Protein AF-A0A7C5CTI7-F1 (afdb_monomer_lite)

Structure (mmCIF, N/CA/C/O backbone):
data_AF-A0A7C5CTI7-F1
#
_entry.id   AF-A0A7C5CTI7-F1
#
loop_
_atom_site.group_PDB
_atom_site.id
_atom_site.type_symbol
_atom_site.label_atom_id
_atom_site.label_alt_id
_atom_site.labe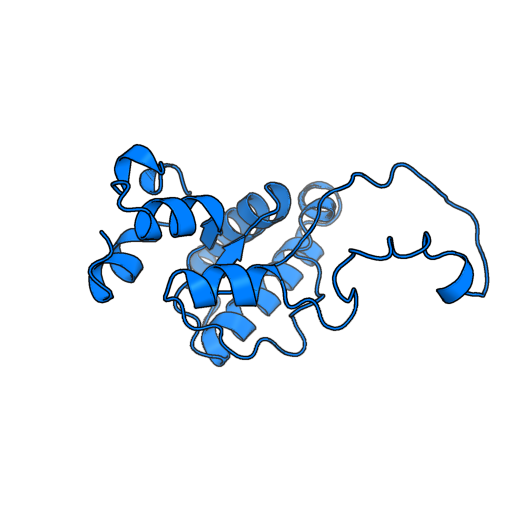l_comp_id
_atom_site.label_asym_id
_atom_site.label_entity_id
_atom_site.label_seq_id
_atom_site.pdbx_PDB_ins_code
_atom_site.Cartn_x
_atom_site.Cartn_y
_atom_site.Cartn_z
_atom_site.occupancy
_atom_site.B_iso_or_equiv
_atom_site.auth_seq_id
_atom_site.auth_comp_id
_atom_site.auth_asym_id
_atom_site.auth_atom_id
_atom_site.pdbx_PDB_model_num
ATOM 1 N N . LEU A 1 1 ? -9.067 -2.292 -2.408 1.00 30.72 1 LEU A N 1
ATOM 2 C CA . LEU A 1 1 ? -7.730 -2.728 -1.943 1.00 30.72 1 LEU A CA 1
ATOM 3 C C . LEU A 1 1 ? -7.012 -3.413 -3.094 1.00 30.72 1 LEU A C 1
ATOM 5 O O . LEU A 1 1 ? -7.626 -4.259 -3.719 1.00 30.72 1 LEU A O 1
ATOM 9 N N . TYR A 1 2 ? -5.773 -3.026 -3.410 1.00 32.91 2 TYR A N 1
ATOM 10 C CA . TYR A 1 2 ? -4.936 -3.770 -4.368 1.00 32.91 2 TYR A CA 1
ATOM 11 C C . TYR A 1 2 ? -4.106 -4.828 -3.648 1.00 32.91 2 TYR A C 1
ATOM 13 O O . TYR A 1 2 ? -3.939 -4.761 -2.439 1.00 32.91 2 TYR A O 1
ATOM 21 N N . THR A 1 3 ? -3.694 -5.855 -4.374 1.00 31.52 3 THR A N 1
ATOM 22 C CA . THR A 1 3 ? -3.502 -7.167 -3.811 1.00 31.52 3 THR A CA 1
ATOM 23 C C . THR A 1 3 ? -2.611 -7.991 -4.725 1.00 31.52 3 THR A C 1
ATOM 25 O O . THR A 1 3 ? -3.089 -8.509 -5.731 1.00 31.52 3 THR A O 1
ATOM 28 N N . ARG A 1 4 ? -1.323 -8.101 -4.408 1.00 44.59 4 ARG A N 1
ATOM 29 C CA . ARG A 1 4 ? -0.393 -8.935 -5.159 1.00 44.59 4 ARG A CA 1
ATOM 30 C C . ARG A 1 4 ? -0.037 -10.183 -4.325 1.00 44.59 4 ARG A C 1
ATOM 32 O O . ARG A 1 4 ? -0.006 -10.130 -3.107 1.00 44.59 4 ARG A O 1
ATOM 39 N N . PRO A 1 5 ? 0.190 -11.354 -4.926 1.00 37.00 5 PRO A N 1
ATOM 40 C CA . PRO A 1 5 ? 0.782 -12.487 -4.227 1.00 37.00 5 PRO A CA 1
ATOM 41 C C . PRO A 1 5 ? 2.216 -12.667 -4.725 1.00 37.00 5 PRO A C 1
ATOM 43 O O . PRO A 1 5 ? 2.432 -13.214 -5.800 1.00 37.00 5 PRO A O 1
ATOM 46 N N . HIS A 1 6 ? 3.232 -12.190 -4.005 1.00 44.25 6 HIS A N 1
ATOM 47 C CA . HIS A 1 6 ? 4.630 -12.541 -4.294 1.00 44.25 6 HIS A CA 1
ATOM 48 C C . HIS A 1 6 ? 5.276 -13.238 -3.099 1.00 44.25 6 HIS A C 1
ATOM 50 O O . HIS A 1 6 ? 6.001 -12.637 -2.309 1.00 44.25 6 HIS A O 1
ATOM 56 N N . PHE A 1 7 ? 5.063 -14.552 -3.019 1.00 30.44 7 PHE A N 1
ATOM 57 C CA . PHE A 1 7 ? 5.966 -15.453 -2.313 1.00 30.44 7 PHE A CA 1
ATOM 58 C C . PHE A 1 7 ? 6.793 -16.211 -3.359 1.00 30.44 7 PHE A C 1
ATOM 60 O O . PHE A 1 7 ? 6.256 -17.048 -4.072 1.00 30.44 7 PHE A O 1
ATOM 67 N N . TYR A 1 8 ? 8.065 -15.822 -3.501 1.00 32.47 8 TYR A N 1
ATOM 68 C CA . TYR A 1 8 ? 9.275 -16.648 -3.667 1.00 32.47 8 TYR A CA 1
ATOM 69 C C . TYR A 1 8 ? 10.369 -15.879 -4.422 1.00 32.47 8 TYR A C 1
ATOM 71 O O . TYR A 1 8 ? 10.211 -15.449 -5.565 1.00 32.47 8 TYR A O 1
ATOM 79 N N . ALA A 1 9 ? 11.515 -15.749 -3.753 1.00 26.81 9 ALA A N 1
ATOM 80 C CA . ALA A 1 9 ? 12.785 -15.390 -4.357 1.00 26.81 9 ALA A CA 1
ATOM 81 C C . ALA A 1 9 ? 13.110 -16.370 -5.502 1.00 26.81 9 ALA A C 1
ATOM 83 O O . ALA A 1 9 ? 13.260 -17.569 -5.277 1.00 26.81 9 ALA A O 1
ATOM 84 N N . ARG A 1 10 ? 13.208 -15.854 -6.733 1.00 35.06 10 ARG A N 1
ATOM 85 C CA . ARG A 1 10 ? 13.736 -16.560 -7.909 1.00 35.06 10 ARG A CA 1
ATOM 86 C C . ARG A 1 10 ? 15.218 -16.213 -8.052 1.00 35.06 10 ARG A C 1
ATOM 88 O O . ARG A 1 10 ? 15.568 -15.275 -8.760 1.00 35.06 10 ARG A O 1
ATOM 95 N N . THR A 1 11 ? 16.104 -16.914 -7.349 1.00 28.70 11 THR A N 1
ATOM 96 C CA . THR A 1 11 ? 17.541 -16.842 -7.651 1.00 28.70 11 THR A CA 1
ATOM 97 C C . THR A 1 11 ? 17.817 -17.612 -8.949 1.00 28.70 11 THR A C 1
ATOM 99 O O . THR A 1 11 ? 17.704 -18.831 -8.953 1.00 28.70 11 THR A O 1
ATOM 102 N N . TYR A 1 12 ? 18.182 -16.868 -10.002 1.00 27.92 12 TYR A N 1
ATOM 103 C CA . TYR A 1 12 ? 18.778 -17.261 -11.295 1.00 27.92 12 TYR A CA 1
ATOM 104 C C . TYR A 1 12 ? 17.999 -18.193 -12.249 1.00 27.92 12 TYR A C 1
ATOM 106 O O . TYR A 1 12 ? 17.795 -19.366 -11.972 1.00 27.92 12 TYR A O 1
ATOM 114 N N . SER A 1 13 ? 17.770 -17.718 -13.482 1.00 29.59 13 SER A N 1
ATOM 115 C CA . SER A 1 13 ? 18.481 -18.290 -14.639 1.00 29.59 13 SER A CA 1
ATOM 116 C C . SER A 1 13 ? 18.654 -17.228 -15.734 1.00 29.59 13 SER A C 1
ATOM 118 O O . SER A 1 13 ? 17.693 -16.664 -16.251 1.00 29.59 13 SER A O 1
ATOM 120 N N . HIS A 1 14 ? 19.912 -16.907 -16.039 1.00 33.88 14 HIS A N 1
ATOM 121 C CA . HIS A 1 14 ? 20.292 -16.367 -17.336 1.00 33.88 14 HIS A CA 1
ATOM 122 C C . HIS A 1 14 ? 20.389 -17.559 -18.287 1.00 33.88 14 HIS A C 1
ATOM 124 O O . HIS A 1 14 ? 21.436 -18.192 -18.384 1.00 33.88 14 HIS A O 1
ATOM 130 N N . SER A 1 15 ? 19.311 -17.879 -18.983 1.00 32.78 15 SER A N 1
ATOM 131 C CA . SER A 1 15 ? 19.394 -18.706 -20.183 1.00 32.78 15 SER A CA 1
ATOM 132 C C . SER A 1 15 ? 18.391 -18.171 -21.182 1.00 32.78 15 SER A C 1
ATOM 134 O O . SER A 1 15 ? 17.189 -18.203 -20.941 1.00 32.78 15 SER A O 1
ATOM 136 N N . GLY A 1 16 ? 18.912 -17.611 -22.275 1.00 47.06 16 GLY A N 1
ATOM 137 C CA . GLY A 1 16 ? 18.106 -17.219 -23.417 1.00 47.06 16 GLY A CA 1
ATOM 138 C C . GLY A 1 16 ? 17.376 -18.438 -23.968 1.00 47.06 16 GLY A C 1
ATOM 139 O O . GLY A 1 16 ? 18.000 -19.315 -24.559 1.00 47.06 16 GLY A O 1
ATOM 140 N N . GLY A 1 17 ? 16.066 -18.475 -23.759 1.00 37.84 17 GLY A N 1
ATOM 141 C CA . GLY A 1 17 ? 15.135 -19.407 -24.376 1.00 37.84 17 GLY A CA 1
ATOM 142 C C . GLY A 1 17 ? 14.043 -18.614 -25.089 1.00 37.84 17 GLY A C 1
ATOM 143 O O . GLY A 1 17 ? 13.563 -17.598 -24.592 1.00 37.84 17 GLY A O 1
ATOM 144 N N . GLN A 1 18 ? 13.717 -19.028 -26.313 1.00 47.94 18 GLN A N 1
ATOM 145 C CA . GLN A 1 18 ? 12.778 -18.353 -27.219 1.00 47.94 18 GLN A CA 1
ATOM 146 C C . GLN A 1 18 ? 11.307 -18.733 -26.953 1.00 47.94 18 GLN A C 1
ATOM 148 O O . GLN A 1 18 ? 10.448 -18.449 -27.783 1.00 47.94 18 GLN A O 1
ATOM 153 N N . ASP A 1 19 ? 11.008 -19.375 -25.818 1.00 48.03 19 ASP A N 1
ATOM 154 C CA . ASP A 1 19 ? 9.684 -19.920 -25.508 1.00 48.03 19 ASP A CA 1
ATOM 155 C C . ASP A 1 19 ? 9.297 -19.580 -24.057 1.00 48.03 19 ASP A C 1
ATOM 157 O O . ASP A 1 19 ? 9.439 -20.382 -23.132 1.00 48.03 19 ASP A O 1
ATOM 161 N N . LEU A 1 20 ? 8.834 -18.336 -23.865 1.00 53.72 20 LEU A N 1
ATOM 162 C CA . LEU A 1 20 ? 8.496 -17.741 -22.560 1.00 53.72 20 LEU A CA 1
ATOM 163 C C . LEU A 1 20 ? 7.494 -18.574 -21.740 1.00 53.72 20 LEU A C 1
ATOM 165 O O . LEU A 1 20 ? 7.434 -18.424 -20.520 1.00 53.72 20 LEU A O 1
ATOM 169 N N . ASP A 1 21 ? 6.715 -19.430 -22.402 1.00 53.69 21 ASP A N 1
ATOM 170 C CA . ASP A 1 21 ? 5.687 -20.267 -21.785 1.00 53.69 21 ASP A CA 1
ATOM 171 C C . ASP A 1 21 ? 6.259 -21.585 -21.228 1.00 53.69 21 ASP A C 1
ATOM 173 O O . ASP A 1 21 ? 5.778 -22.098 -20.218 1.00 53.69 21 ASP A O 1
ATOM 177 N N . LYS A 1 22 ? 7.345 -22.106 -21.821 1.00 47.75 22 LYS A N 1
ATOM 178 C CA . LYS A 1 22 ? 8.059 -23.298 -21.319 1.00 47.75 22 LYS A CA 1
ATOM 179 C C . LYS A 1 22 ? 9.090 -22.979 -20.243 1.00 47.75 22 LYS A C 1
ATOM 181 O O . LYS A 1 22 ? 9.324 -23.809 -19.368 1.00 47.75 22 LYS A O 1
ATOM 186 N N . ASP A 1 23 ? 9.683 -21.789 -20.297 1.00 50.31 23 ASP A N 1
ATOM 187 C CA . ASP A 1 23 ? 10.671 -21.331 -19.312 1.00 50.31 23 ASP A CA 1
ATOM 188 C C . ASP A 1 23 ? 10.013 -20.764 -18.036 1.00 50.31 23 ASP A C 1
ATOM 190 O O . ASP A 1 23 ? 10.690 -20.478 -17.041 1.00 50.31 23 ASP A O 1
ATOM 194 N N . ARG A 1 24 ? 8.677 -20.619 -18.027 1.00 52.62 24 ARG A N 1
ATOM 195 C CA . ARG A 1 24 ? 7.896 -20.271 -16.834 1.00 52.62 24 ARG A CA 1
ATOM 196 C C . ARG A 1 24 ? 7.799 -21.512 -15.924 1.00 52.62 24 ARG A C 1
ATOM 198 O O . ARG A 1 24 ? 7.264 -22.534 -16.351 1.00 52.62 24 ARG A O 1
ATOM 205 N N . PRO A 1 25 ? 8.276 -21.464 -14.661 1.00 52.56 25 PRO A N 1
ATOM 206 C CA . PRO A 1 25 ? 8.131 -22.584 -13.732 1.00 52.56 25 PRO A CA 1
ATOM 207 C C . PRO A 1 25 ? 6.658 -22.993 -13.615 1.00 52.56 25 PRO A C 1
ATOM 209 O O . PRO A 1 25 ? 5.809 -22.125 -13.416 1.00 52.56 25 PRO A O 1
ATOM 212 N N . MET A 1 26 ? 6.363 -24.295 -13.735 1.00 48.53 26 MET A N 1
ATOM 213 C CA . MET A 1 26 ? 4.990 -24.822 -13.729 1.00 48.53 26 MET A CA 1
ATOM 214 C C . MET A 1 26 ? 4.152 -24.217 -12.595 1.00 48.53 26 MET A C 1
ATOM 216 O O . MET A 1 26 ? 4.537 -24.297 -11.421 1.00 48.53 26 MET A O 1
ATOM 220 N N . ARG A 1 27 ? 2.969 -23.680 -12.937 1.00 54.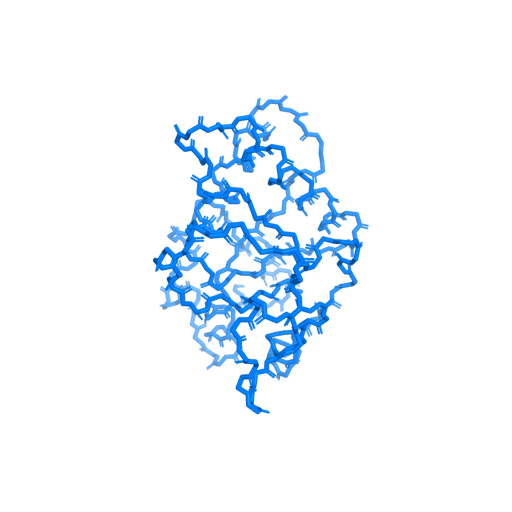25 27 ARG A N 1
ATOM 221 C CA . ARG A 1 27 ? 1.946 -23.323 -11.947 1.00 54.25 27 ARG A CA 1
ATOM 222 C C . ARG A 1 27 ? 1.689 -24.537 -11.060 1.00 54.25 27 ARG A C 1
ATOM 224 O O . ARG A 1 27 ? 1.357 -25.620 -11.544 1.00 54.25 27 ARG A O 1
ATOM 231 N N . ARG A 1 28 ? 1.816 -24.364 -9.742 1.00 58.09 28 ARG A N 1
ATOM 232 C CA . ARG A 1 28 ? 1.245 -25.335 -8.798 1.00 58.09 28 ARG A CA 1
ATOM 233 C C . ARG A 1 28 ? -0.257 -25.396 -9.075 1.00 58.09 28 ARG A C 1
ATOM 235 O O . ARG A 1 28 ? -0.856 -24.365 -9.349 1.00 58.09 28 ARG A O 1
ATOM 242 N N . ALA A 1 29 ? -0.879 -26.566 -8.953 1.00 63.56 29 ALA A N 1
ATOM 243 C CA . ALA A 1 29 ? -2.320 -26.712 -9.197 1.00 63.56 29 ALA A CA 1
ATOM 244 C C . ALA A 1 29 ? -3.194 -25.780 -8.325 1.00 63.56 29 ALA A C 1
ATOM 246 O O . ALA A 1 29 ? -4.337 -25.507 -8.664 1.00 63.56 29 ALA A O 1
ATOM 247 N N . THR A 1 30 ? -2.650 -25.288 -7.209 1.00 66.56 30 THR A N 1
ATOM 248 C CA . THR A 1 30 ? -3.291 -24.358 -6.269 1.00 66.56 30 THR A CA 1
ATOM 249 C C . THR A 1 30 ? -2.796 -22.912 -6.406 1.00 66.56 30 THR A C 1
ATOM 251 O O . THR A 1 30 ? -3.018 -22.111 -5.501 1.00 66.56 30 THR A O 1
ATOM 254 N N . ALA A 1 31 ? -2.018 -22.597 -7.443 1.00 70.06 31 ALA A N 1
ATOM 255 C CA . ALA A 1 31 ? -1.524 -21.245 -7.681 1.00 70.06 31 ALA A CA 1
ATOM 256 C C . ALA A 1 31 ? -2.648 -20.351 -8.221 1.00 70.06 31 ALA A C 1
ATOM 258 O O . ALA A 1 31 ? -3.557 -20.832 -8.897 1.00 70.06 31 ALA A O 1
ATOM 259 N N . ASP A 1 32 ? -2.566 -19.060 -7.902 1.00 77.12 32 ASP A N 1
ATOM 260 C CA . ASP A 1 32 ? -3.437 -18.039 -8.486 1.00 77.12 32 ASP A CA 1
ATOM 261 C C . ASP A 1 32 ? -3.177 -17.923 -9.998 1.00 77.12 32 ASP A C 1
ATOM 263 O O . ASP A 1 32 ? -2.210 -18.487 -10.529 1.00 77.12 32 ASP A O 1
ATOM 267 N N . ASP A 1 33 ? -4.029 -17.179 -10.696 1.00 80.19 33 ASP A N 1
ATOM 268 C CA . ASP A 1 33 ? -3.687 -16.752 -12.041 1.00 80.19 33 ASP A CA 1
ATOM 269 C C . ASP A 1 33 ? -2.532 -15.738 -11.995 1.00 80.19 33 ASP A C 1
ATOM 271 O O . ASP A 1 33 ? -2.522 -14.860 -11.146 1.00 80.19 33 ASP A O 1
ATOM 275 N N . ASP A 1 34 ? -1.531 -15.879 -12.863 1.00 75.69 34 ASP A N 1
ATOM 276 C CA . ASP A 1 34 ? -0.386 -14.965 -12.965 1.00 75.69 34 ASP A CA 1
ATOM 277 C C . ASP A 1 34 ? -0.749 -13.676 -13.712 1.00 75.69 34 ASP A C 1
ATOM 279 O O . ASP A 1 34 ? -0.175 -12.622 -13.446 1.00 75.69 34 ASP A O 1
ATOM 283 N N . GLU A 1 35 ? -1.666 -13.779 -14.674 1.00 80.25 35 GLU A N 1
ATOM 284 C CA . GLU A 1 35 ? -2.093 -12.702 -15.570 1.00 80.25 35 GLU A CA 1
ATOM 285 C C . GLU A 1 35 ? -3.411 -12.087 -15.138 1.00 80.25 35 GLU A C 1
ATOM 287 O O . GLU A 1 35 ? -3.736 -11.008 -15.611 1.00 80.25 35 GLU A O 1
ATOM 292 N N . HIS A 1 36 ? -4.143 -12.752 -14.242 1.00 81.00 36 HIS A N 1
ATOM 293 C CA . HIS A 1 36 ? -5.375 -12.263 -13.632 1.00 81.00 36 HIS A CA 1
ATOM 294 C C . HIS A 1 36 ? -5.494 -12.679 -12.143 1.00 81.00 36 HIS A C 1
ATOM 296 O O . HIS A 1 36 ? -6.520 -13.256 -11.771 1.00 81.00 36 HIS A O 1
ATOM 302 N N . PRO A 1 37 ? -4.488 -12.434 -11.263 1.00 82.56 37 PRO A N 1
ATOM 303 C CA . PRO A 1 37 ? -4.589 -12.790 -9.845 1.00 82.56 37 PRO A CA 1
ATOM 304 C C . PRO A 1 37 ? -5.834 -12.228 -9.157 1.00 82.56 37 PRO A C 1
ATOM 306 O O . PRO A 1 37 ? -6.187 -11.057 -9.329 1.00 82.56 37 PRO A O 1
ATOM 309 N N . PHE A 1 38 ? -6.469 -13.049 -8.321 1.00 84.81 38 PHE A N 1
ATOM 310 C CA . PHE A 1 38 ? -7.713 -12.686 -7.638 1.00 84.81 38 PHE A CA 1
ATOM 311 C C . PHE A 1 38 ? -7.774 -13.096 -6.162 1.00 84.81 38 PHE A C 1
ATOM 313 O O . PHE A 1 38 ? -8.671 -12.635 -5.449 1.00 84.81 38 PHE A O 1
ATOM 320 N N . PHE A 1 39 ? -6.853 -13.924 -5.658 1.00 88.69 39 PHE A N 1
ATOM 321 C CA . PHE A 1 39 ? -6.963 -14.486 -4.309 1.00 88.69 39 PHE A CA 1
ATOM 322 C C . PHE A 1 39 ? -6.952 -13.439 -3.207 1.00 88.69 39 PHE A C 1
ATOM 324 O O . PHE A 1 39 ? -7.829 -13.458 -2.343 1.00 88.69 39 PHE A O 1
ATOM 331 N N . GLN A 1 40 ? -5.991 -12.518 -3.207 1.00 86.81 40 GLN A N 1
ATOM 332 C CA . GLN A 1 40 ? -5.935 -11.539 -2.127 1.00 86.81 40 GLN A CA 1
ATOM 333 C C . GLN A 1 40 ? -7.068 -10.491 -2.266 1.00 86.81 40 GLN A C 1
ATOM 335 O O . GLN A 1 40 ? -7.566 -10.027 -1.239 1.00 86.81 40 GLN A O 1
ATOM 340 N N . ASN A 1 41 ? -7.593 -10.227 -3.477 1.00 88.44 41 ASN A N 1
ATOM 341 C CA . ASN A 1 41 ? -8.817 -9.437 -3.667 1.00 88.44 41 ASN A CA 1
ATOM 342 C C . ASN A 1 41 ? -9.987 -10.132 -2.971 1.00 88.44 41 ASN A C 1
ATOM 344 O O . ASN A 1 41 ? -10.624 -9.531 -2.113 1.00 88.44 41 ASN A O 1
ATOM 348 N N . LYS A 1 42 ? -10.201 -11.425 -3.246 1.00 91.38 42 LYS A N 1
ATOM 349 C CA . LYS A 1 42 ? -11.250 -12.217 -2.586 1.00 91.38 42 LYS A CA 1
ATOM 350 C C . LYS A 1 42 ? -11.076 -12.287 -1.076 1.00 91.38 42 LYS A C 1
ATOM 352 O O . LYS A 1 42 ? -12.063 -12.230 -0.351 1.00 91.38 42 LYS A O 1
ATOM 357 N N . LEU A 1 43 ? -9.840 -12.386 -0.598 1.00 92.31 43 LEU A N 1
ATOM 358 C CA . LEU A 1 43 ? -9.538 -12.412 0.829 1.00 92.31 43 LEU A CA 1
ATOM 359 C C . LEU A 1 43 ? -9.930 -11.098 1.517 1.00 92.31 43 LEU A C 1
ATOM 361 O O . LEU A 1 43 ? -10.518 -11.119 2.595 1.00 92.31 43 LEU A O 1
ATOM 365 N N . LEU A 1 44 ? -9.626 -9.959 0.898 1.00 91.25 44 LEU A N 1
ATOM 366 C CA . LEU A 1 44 ? -9.969 -8.649 1.446 1.00 91.25 44 LEU A CA 1
ATOM 367 C C . LEU A 1 44 ? -11.453 -8.308 1.264 1.00 91.25 44 LEU A C 1
ATOM 369 O O . LEU A 1 44 ? -12.043 -7.713 2.161 1.00 91.25 44 LEU A O 1
ATOM 373 N N . GLU A 1 45 ? -12.074 -8.733 0.164 1.00 92.75 45 GLU A N 1
ATOM 374 C CA . GLU A 1 45 ? -13.528 -8.664 -0.035 1.00 92.75 45 GLU A CA 1
ATOM 375 C C . GLU A 1 45 ? -14.273 -9.469 1.035 1.00 92.75 45 GLU A C 1
ATOM 377 O O . GLU A 1 45 ? -15.221 -8.970 1.637 1.00 92.75 45 GLU A O 1
ATOM 382 N N . ALA A 1 46 ? -13.804 -10.682 1.347 1.00 94.31 46 ALA A N 1
ATOM 383 C CA . ALA A 1 46 ? -14.348 -11.494 2.436 1.00 94.31 46 ALA A CA 1
ATOM 384 C C . ALA A 1 46 ? -14.170 -10.832 3.814 1.00 94.31 46 ALA A C 1
ATOM 386 O O . ALA A 1 46 ? -14.965 -11.070 4.720 1.00 94.31 46 ALA A O 1
ATOM 387 N N . ALA A 1 47 ? -13.155 -9.977 3.962 1.00 91.44 47 ALA A N 1
ATOM 388 C CA . ALA A 1 47 ? -12.926 -9.154 5.145 1.00 91.44 47 ALA A CA 1
ATOM 389 C C . ALA A 1 47 ? -13.724 -7.830 5.142 1.00 91.44 47 ALA A C 1
ATOM 391 O O . ALA A 1 47 ? -13.549 -7.011 6.043 1.00 91.44 47 ALA A O 1
ATOM 392 N N . GLY A 1 48 ? -14.598 -7.614 4.152 1.00 89.75 48 GLY A N 1
ATOM 393 C CA . GLY A 1 48 ? -15.493 -6.456 4.063 1.00 89.75 48 GLY A CA 1
ATOM 394 C C . GLY A 1 48 ? -14.957 -5.279 3.247 1.00 89.75 48 GLY A C 1
ATOM 395 O O . GLY A 1 48 ? -15.583 -4.221 3.222 1.00 89.75 48 GLY A O 1
ATOM 396 N N . ALA A 1 49 ? -13.816 -5.425 2.574 1.00 92.31 49 ALA A N 1
ATOM 397 C CA . ALA A 1 49 ? -13.306 -4.386 1.691 1.00 92.31 49 ALA A CA 1
ATOM 398 C C . ALA A 1 49 ? -13.971 -4.410 0.309 1.00 92.31 49 ALA A C 1
ATOM 400 O O . ALA A 1 49 ? -14.562 -5.396 -0.115 1.00 92.31 49 ALA A O 1
ATOM 401 N N . THR A 1 50 ? -13.810 -3.320 -0.438 1.00 91.00 50 THR A N 1
ATOM 402 C CA . THR A 1 50 ? -14.152 -3.263 -1.864 1.00 91.00 50 THR A CA 1
ATOM 403 C C . THR A 1 50 ? -12.872 -3.139 -2.687 1.00 91.00 50 THR A C 1
ATOM 405 O O . THR A 1 50 ? -12.023 -2.272 -2.429 1.00 91.00 50 THR A O 1
ATOM 408 N N . SER A 1 51 ? -12.692 -4.032 -3.657 1.00 89.38 51 SER A N 1
ATOM 409 C CA . SER A 1 51 ? -11.619 -3.927 -4.645 1.00 89.38 51 SER A CA 1
ATOM 410 C C . SER A 1 51 ? -12.081 -3.068 -5.813 1.00 89.38 51 SER A C 1
ATOM 412 O O . SER A 1 51 ? -13.188 -3.224 -6.316 1.00 89.38 51 SER A O 1
ATOM 414 N N . VAL A 1 52 ? -11.231 -2.121 -6.206 1.00 89.69 52 VAL A N 1
ATOM 415 C CA . VAL A 1 52 ? -11.455 -1.309 -7.402 1.00 89.69 52 VAL A CA 1
ATOM 416 C C . VAL A 1 52 ? -10.814 -2.008 -8.589 1.00 89.69 52 VAL A C 1
ATOM 418 O O . VAL A 1 52 ? -9.852 -2.764 -8.419 1.00 89.69 52 VAL A O 1
ATOM 421 N N . GLU A 1 53 ? -11.321 -1.737 -9.784 1.00 84.00 53 GLU A N 1
ATOM 422 C CA . GLU A 1 53 ? -10.663 -2.175 -11.007 1.00 84.00 53 GLU A CA 1
ATOM 423 C C . GLU A 1 53 ? -9.267 -1.547 -11.091 1.00 84.00 53 GLU A C 1
ATOM 425 O O . GLU A 1 53 ? -9.076 -0.369 -10.786 1.00 84.00 53 GLU A O 1
ATOM 430 N N . PHE A 1 54 ? -8.266 -2.358 -11.429 1.00 81.94 54 PHE A N 1
ATOM 431 C CA . PHE A 1 54 ? -6.865 -1.936 -11.391 1.00 81.94 54 PHE A CA 1
ATOM 432 C C . PHE A 1 54 ? -6.127 -2.187 -12.704 1.00 81.94 54 PHE A C 1
ATOM 434 O O . PHE A 1 54 ? -4.909 -2.027 -12.765 1.00 81.94 54 PHE A O 1
ATOM 441 N N . GLU A 1 55 ? -6.846 -2.544 -13.763 1.00 73.62 55 GLU A N 1
ATOM 442 C CA . GLU A 1 55 ? -6.277 -2.697 -15.097 1.00 73.62 55 GLU A CA 1
ATOM 443 C C . GLU A 1 55 ? -5.732 -1.356 -15.625 1.00 73.62 55 GLU A C 1
ATOM 445 O O . GLU A 1 55 ? -6.351 -0.310 -15.400 1.00 73.62 55 GLU A O 1
ATOM 450 N N . PRO A 1 56 ? -4.572 -1.333 -16.314 1.00 75.31 56 PRO A N 1
ATOM 451 C CA . PRO A 1 56 ? -3.687 -2.455 -16.666 1.00 75.31 56 PRO A CA 1
ATOM 452 C C . PRO A 1 56 ? -2.542 -2.687 -15.654 1.00 75.31 56 PRO A C 1
ATOM 454 O O . PRO A 1 56 ? -1.498 -3.251 -15.986 1.00 75.31 56 PRO A O 1
ATOM 457 N N . MET A 1 57 ? -2.659 -2.161 -14.431 1.00 84.25 57 MET A N 1
ATOM 458 C CA . MET A 1 57 ? -1.571 -2.130 -13.444 1.00 84.25 57 MET A CA 1
ATOM 459 C C . MET A 1 57 ? -1.528 -3.349 -12.517 1.00 84.25 57 MET A C 1
ATOM 461 O O . MET A 1 57 ? -0.658 -3.419 -11.650 1.00 84.25 57 MET A O 1
ATOM 465 N N . HIS A 1 58 ? -2.440 -4.308 -12.651 1.00 76.75 58 HIS A N 1
ATOM 466 C CA . HIS A 1 58 ? -2.625 -5.338 -11.628 1.00 76.75 58 HIS A CA 1
ATOM 467 C C . HIS A 1 58 ? -1.535 -6.432 -11.609 1.00 76.75 58 HIS A C 1
ATOM 469 O O . HIS A 1 58 ? -1.344 -7.091 -10.592 1.00 76.75 58 HIS A O 1
ATOM 475 N N . THR A 1 59 ? -0.770 -6.581 -12.693 1.00 81.62 59 THR A N 1
ATOM 476 C CA . THR A 1 59 ? 0.447 -7.413 -12.747 1.00 81.62 59 THR A CA 1
ATOM 477 C C . THR A 1 59 ? 1.731 -6.584 -12.758 1.00 81.62 59 THR A C 1
ATOM 479 O O . THR A 1 59 ? 2.837 -7.134 -12.783 1.00 81.62 59 THR A O 1
ATOM 482 N N . GLN A 1 60 ? 1.622 -5.252 -12.735 1.00 86.75 60 GLN A N 1
ATOM 483 C CA . GLN A 1 60 ? 2.776 -4.380 -12.916 1.00 86.75 60 GLN A CA 1
ATOM 484 C C . GLN A 1 60 ? 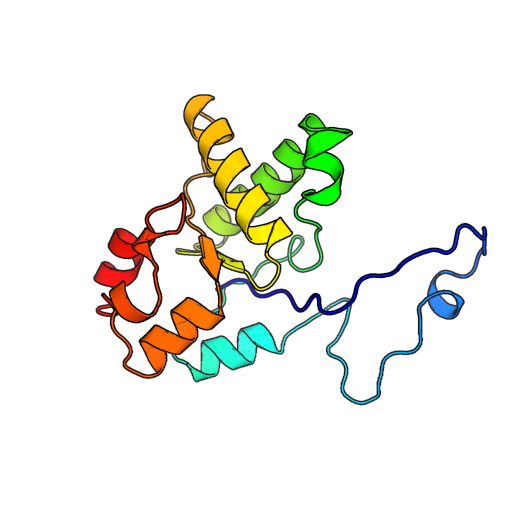3.705 -4.407 -11.700 1.00 86.75 60 GLN A C 1
ATOM 486 O O . GLN A 1 60 ? 3.297 -4.470 -10.536 1.00 86.75 60 GLN A O 1
ATOM 491 N N . CYS A 1 61 ? 5.008 -4.368 -11.977 1.00 89.12 61 CYS A N 1
ATOM 492 C CA . CYS A 1 61 ? 6.017 -4.323 -10.932 1.00 89.12 61 CYS A CA 1
ATOM 493 C C . CYS A 1 61 ? 6.036 -2.953 -10.240 1.00 89.12 61 CYS A C 1
ATOM 495 O O . CYS A 1 61 ? 5.908 -1.929 -10.897 1.00 89.12 61 CYS A O 1
ATOM 497 N N . CYS A 1 62 ? 6.286 -2.921 -8.926 1.00 89.62 62 CYS A N 1
ATOM 498 C CA . CYS A 1 62 ? 6.490 -1.670 -8.189 1.00 89.62 62 CYS A CA 1
ATOM 499 C C . CYS A 1 62 ? 7.828 -0.988 -8.503 1.00 89.62 62 CYS A C 1
ATOM 501 O O . CYS A 1 62 ? 8.033 0.154 -8.121 1.00 89.62 62 CYS A O 1
ATOM 503 N N . GLY A 1 63 ? 8.764 -1.698 -9.140 1.00 92.31 63 GLY A N 1
ATOM 504 C CA . GLY A 1 63 ? 10.114 -1.202 -9.393 1.00 92.31 63 GLY A CA 1
ATOM 505 C C . GLY A 1 63 ? 11.074 -1.300 -8.214 1.00 92.31 63 GLY A C 1
ATOM 506 O O . GLY A 1 63 ? 12.245 -1.012 -8.388 1.00 92.31 63 GLY A O 1
ATOM 507 N N . GLY A 1 64 ? 10.645 -1.779 -7.046 1.00 92.31 64 GLY A N 1
ATOM 508 C CA . GLY A 1 64 ? 11.478 -1.834 -5.842 1.00 92.31 64 GLY A CA 1
ATOM 509 C C . GLY A 1 64 ? 12.886 -2.446 -6.004 1.00 92.31 64 GLY A C 1
ATOM 510 O O . GLY A 1 64 ? 13.827 -1.869 -5.459 1.00 92.31 64 GLY A O 1
ATOM 511 N N . PRO A 1 65 ? 13.105 -3.533 -6.779 1.00 91.25 65 PRO A N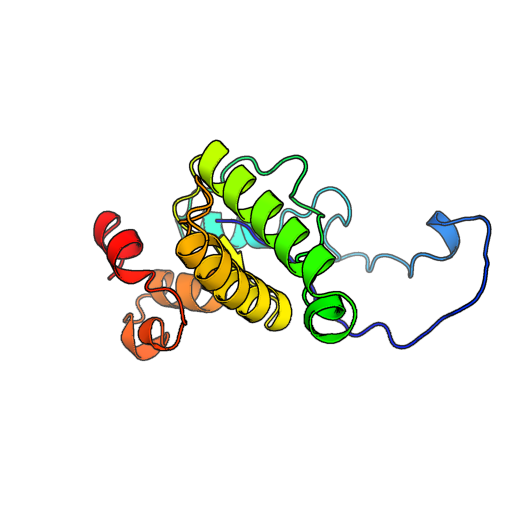 1
ATOM 512 C CA . PRO A 1 65 ? 14.456 -4.050 -7.046 1.00 91.25 65 PRO A CA 1
ATOM 513 C C . PRO A 1 65 ? 15.379 -3.070 -7.786 1.00 91.25 65 PRO A C 1
ATOM 515 O O . PRO A 1 65 ? 16.600 -3.163 -7.671 1.00 91.25 65 PRO A O 1
ATOM 518 N N . HIS A 1 66 ? 14.809 -2.123 -8.531 1.00 92.38 66 HIS A N 1
ATOM 519 C CA . HIS A 1 66 ? 15.551 -1.084 -9.233 1.00 92.38 66 HIS A CA 1
ATOM 520 C C . HIS A 1 66 ? 15.902 0.104 -8.334 1.00 92.38 66 HIS A C 1
ATOM 522 O O . HIS A 1 66 ? 16.712 0.919 -8.744 1.00 92.38 66 HIS A O 1
ATOM 528 N N . SER A 1 67 ? 15.390 0.195 -7.101 1.00 90.06 67 SER A N 1
ATOM 529 C CA . SER A 1 67 ? 15.564 1.394 -6.256 1.00 90.06 67 SER A CA 1
ATOM 530 C C . SER A 1 67 ? 17.018 1.851 -6.082 1.00 90.06 67 SER A C 1
ATOM 532 O O . SER A 1 67 ? 17.277 3.048 -5.993 1.00 90.06 67 SER A O 1
ATOM 534 N N . LEU A 1 68 ? 17.963 0.905 -6.081 1.00 90.50 68 LEU A N 1
ATOM 535 C CA . LEU A 1 68 ? 19.400 1.165 -5.952 1.00 90.50 68 LEU A CA 1
ATOM 536 C C . LEU A 1 68 ? 20.146 1.272 -7.289 1.00 90.50 68 LEU A C 1
ATOM 538 O O . LEU A 1 68 ? 21.198 1.900 -7.346 1.00 90.50 68 LEU A O 1
ATOM 542 N N . SER A 1 69 ? 19.651 0.616 -8.339 1.00 94.62 69 SER A N 1
ATOM 543 C CA . SER A 1 69 ? 20.346 0.509 -9.633 1.00 94.62 69 SER A CA 1
ATOM 544 C C . SER A 1 69 ? 19.818 1.494 -10.674 1.00 94.62 69 SER A C 1
ATOM 546 O O . SER A 1 69 ? 20.592 2.021 -11.466 1.00 94.62 69 SER A O 1
ATOM 548 N N . ASP A 1 70 ? 18.515 1.760 -10.645 1.00 95.12 70 ASP A N 1
ATOM 549 C CA . ASP A 1 70 ? 17.803 2.720 -11.477 1.00 95.12 70 ASP A CA 1
ATOM 550 C C . ASP A 1 70 ? 16.608 3.298 -10.695 1.00 95.12 70 ASP A C 1
ATOM 552 O O . ASP A 1 70 ? 15.457 2.837 -10.742 1.00 95.12 70 ASP A O 1
ATOM 556 N N . GLU A 1 71 ? 16.909 4.333 -9.915 1.00 95.06 71 GLU A N 1
ATOM 557 C CA . GLU A 1 71 ? 15.925 5.026 -9.090 1.00 95.06 71 GLU A CA 1
ATOM 558 C C . GLU A 1 71 ? 14.814 5.667 -9.943 1.00 95.06 71 GLU A C 1
ATOM 560 O O . GLU A 1 71 ? 13.655 5.706 -9.529 1.00 95.06 71 GLU A O 1
ATOM 565 N N . ALA A 1 72 ? 15.147 6.143 -11.147 1.00 95.69 72 ALA A N 1
ATOM 566 C CA . ALA A 1 72 ? 14.206 6.821 -12.033 1.00 95.69 72 ALA A CA 1
ATOM 567 C C . ALA A 1 72 ? 13.139 5.855 -12.565 1.00 95.69 72 ALA A C 1
ATOM 569 O O . ALA A 1 72 ? 11.955 6.202 -12.608 1.00 95.69 72 ALA A O 1
ATOM 570 N N . VAL A 1 73 ? 13.532 4.627 -12.914 1.00 95.31 73 VAL A N 1
ATOM 571 C CA . VAL A 1 73 ? 12.589 3.561 -13.282 1.00 95.31 73 VAL A CA 1
ATOM 572 C C . VAL A 1 73 ? 11.679 3.206 -12.107 1.00 95.31 73 VAL A C 1
ATOM 574 O O . VAL A 1 73 ? 10.464 3.097 -12.285 1.00 95.31 73 VAL A O 1
ATOM 577 N N . SER A 1 74 ? 12.239 3.086 -10.902 1.00 95.50 74 SER A N 1
ATOM 578 C CA . SER A 1 74 ? 11.468 2.766 -9.691 1.00 95.50 74 SER A CA 1
ATOM 579 C C . SER A 1 74 ? 10.417 3.830 -9.383 1.00 95.50 74 SER A C 1
ATOM 581 O O . SER A 1 74 ? 9.242 3.519 -9.185 1.00 95.50 74 SER A O 1
ATOM 583 N N . GLU A 1 75 ? 10.823 5.100 -9.408 1.00 97.12 75 GLU A N 1
ATOM 584 C CA . GLU A 1 75 ? 9.929 6.231 -9.179 1.00 97.12 75 GLU A CA 1
ATOM 585 C C . GLU A 1 75 ? 8.825 6.304 -10.240 1.00 97.12 75 GLU A C 1
ATOM 587 O O . GLU A 1 75 ? 7.662 6.533 -9.903 1.00 97.12 75 GLU A O 1
ATOM 592 N N . LYS A 1 76 ? 9.157 6.044 -11.512 1.00 96.88 76 LYS A N 1
ATOM 593 C CA . LYS A 1 76 ? 8.175 6.010 -12.602 1.00 96.88 76 LYS A CA 1
ATOM 594 C C . LYS A 1 76 ? 7.123 4.920 -12.391 1.00 96.88 76 LYS A C 1
ATOM 596 O O . LYS A 1 76 ? 5.937 5.194 -12.565 1.00 96.88 76 LYS A O 1
ATOM 601 N N . PHE A 1 77 ? 7.526 3.707 -12.013 1.00 95.94 77 PHE A N 1
ATOM 602 C CA . PHE A 1 77 ? 6.579 2.616 -11.763 1.00 95.94 77 PHE A CA 1
ATOM 603 C C . PHE A 1 77 ? 5.675 2.897 -10.565 1.00 95.94 77 PHE A C 1
ATOM 605 O O . PHE A 1 77 ? 4.461 2.715 -10.665 1.00 95.94 77 PHE A O 1
ATOM 612 N N . VAL A 1 78 ? 6.224 3.423 -9.468 1.00 96.25 78 VAL A N 1
ATOM 613 C CA . VAL A 1 78 ? 5.409 3.842 -8.320 1.00 96.25 78 VAL A CA 1
ATOM 614 C C . VAL A 1 78 ? 4.425 4.945 -8.706 1.00 96.25 78 VAL A C 1
ATOM 616 O O . VAL A 1 78 ? 3.247 4.844 -8.367 1.00 96.25 78 VAL A O 1
ATOM 619 N N . MET A 1 79 ? 4.859 5.956 -9.463 1.00 97.19 79 MET A N 1
ATOM 620 C CA . MET A 1 79 ? 3.975 7.020 -9.944 1.00 97.19 79 MET A CA 1
ATOM 621 C C . MET A 1 79 ? 2.800 6.455 -10.753 1.00 97.19 79 MET A C 1
ATOM 623 O O . MET A 1 79 ? 1.656 6.817 -10.491 1.00 97.19 79 MET A O 1
ATOM 627 N N . MET A 1 80 ? 3.064 5.531 -11.685 1.00 96.12 80 MET A N 1
ATOM 628 C CA . MET A 1 80 ? 2.022 4.886 -12.493 1.00 96.12 80 MET A CA 1
ATOM 629 C C . MET A 1 80 ? 1.017 4.111 -11.630 1.00 96.12 80 MET A C 1
ATOM 631 O O . MET A 1 80 ? -0.189 4.232 -11.842 1.00 96.12 80 MET A O 1
ATOM 635 N N . ILE A 1 81 ? 1.494 3.360 -10.632 1.00 95.50 81 ILE A N 1
ATOM 636 C CA . ILE A 1 81 ? 0.634 2.607 -9.707 1.00 95.50 81 ILE A CA 1
ATOM 637 C C . ILE A 1 81 ? -0.250 3.554 -8.891 1.00 95.50 81 ILE A C 1
ATOM 639 O O . ILE A 1 81 ? -1.456 3.330 -8.799 1.00 95.50 81 ILE A O 1
ATOM 643 N N . LEU A 1 82 ? 0.326 4.612 -8.315 1.00 95.38 82 LEU A N 1
ATOM 644 C CA . LEU A 1 82 ? -0.407 5.560 -7.472 1.00 95.38 82 LEU A CA 1
ATOM 645 C C . LEU A 1 82 ? -1.455 6.336 -8.274 1.00 95.38 82 LEU A C 1
ATOM 647 O O . LEU A 1 82 ? -2.602 6.432 -7.842 1.00 95.38 82 LEU A O 1
ATOM 651 N N . GLN A 1 83 ? -1.096 6.817 -9.466 1.00 95.94 83 GLN A N 1
ATOM 652 C CA . GLN A 1 83 ? -2.025 7.533 -10.342 1.00 95.94 83 GLN A CA 1
ATOM 653 C C . GLN A 1 83 ? -3.151 6.624 -10.832 1.00 95.94 83 GLN A C 1
ATOM 655 O O . GLN A 1 83 ? -4.307 7.045 -10.867 1.00 95.94 83 GLN A O 1
ATOM 660 N N . ASN A 1 84 ? -2.854 5.362 -11.152 1.00 94.06 84 ASN A N 1
ATOM 661 C CA . ASN A 1 84 ? -3.886 4.387 -11.492 1.00 94.06 84 ASN A CA 1
ATOM 662 C C . ASN A 1 84 ? -4.808 4.097 -10.301 1.00 94.06 84 ASN A C 1
ATOM 664 O O . ASN A 1 84 ? -6.027 4.060 -10.461 1.00 94.06 84 ASN A O 1
ATOM 668 N N . ALA A 1 85 ? -4.244 3.937 -9.102 1.00 93.00 85 ALA A N 1
ATOM 669 C CA . ALA A 1 85 ? -5.015 3.751 -7.879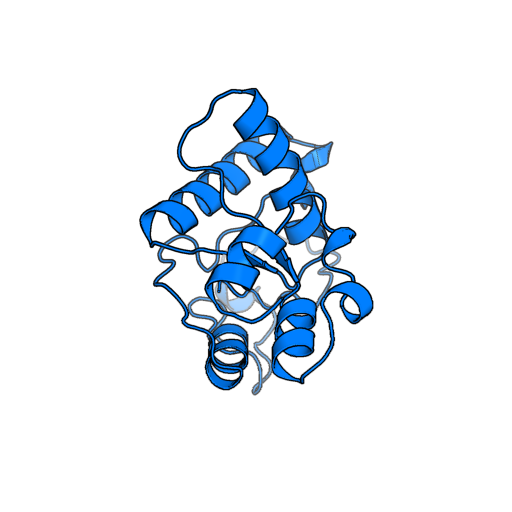 1.00 93.00 85 ALA A CA 1
ATOM 670 C C . ALA A 1 85 ? -5.954 4.933 -7.636 1.00 93.00 85 ALA A C 1
ATOM 672 O O . ALA A 1 85 ? -7.153 4.740 -7.439 1.00 93.00 85 ALA A O 1
ATOM 673 N N . LYS A 1 86 ? -5.432 6.157 -7.735 1.00 92.44 86 LYS A N 1
ATOM 674 C CA . LYS A 1 86 ? -6.213 7.378 -7.561 1.00 92.44 86 LYS A CA 1
ATOM 675 C C . LYS A 1 86 ? -7.323 7.497 -8.603 1.00 92.44 86 LYS A C 1
ATOM 677 O O . LYS A 1 86 ? -8.467 7.756 -8.238 1.00 92.44 86 LYS A O 1
ATOM 682 N N . LYS A 1 87 ? -6.999 7.264 -9.879 1.00 93.56 87 LYS A N 1
ATOM 683 C CA . LYS A 1 87 ? -7.941 7.320 -11.007 1.00 93.56 87 LYS A CA 1
ATOM 684 C C . LYS A 1 87 ? -9.110 6.349 -10.837 1.00 93.56 87 LYS A C 1
ATOM 686 O O . LYS A 1 87 ? -10.238 6.710 -11.148 1.00 93.56 87 LYS A O 1
ATOM 691 N N . ASN A 1 88 ? -8.845 5.149 -10.325 1.00 91.56 88 ASN A N 1
ATOM 692 C CA . ASN A 1 88 ? -9.865 4.128 -10.079 1.00 91.56 88 ASN A CA 1
ATOM 693 C C . ASN A 1 88 ? -10.551 4.266 -8.707 1.00 91.56 88 ASN A C 1
ATOM 695 O O . ASN A 1 88 ? -11.311 3.389 -8.305 1.00 91.56 88 ASN A O 1
ATOM 699 N N . GLY A 1 89 ? -10.298 5.354 -7.971 1.00 91.00 89 GLY A N 1
ATOM 700 C CA . GLY A 1 89 ? -10.964 5.632 -6.698 1.00 91.00 89 GLY A CA 1
ATOM 701 C C . GLY A 1 89 ? -10.477 4.776 -5.527 1.00 91.00 89 GLY A C 1
ATOM 702 O O . GLY A 1 89 ? -11.204 4.617 -4.550 1.00 91.00 89 GLY A O 1
ATOM 703 N N . ALA A 1 90 ? -9.267 4.214 -5.590 1.00 93.31 90 ALA A N 1
ATOM 704 C CA . ALA A 1 90 ? -8.693 3.502 -4.456 1.00 93.31 90 ALA A CA 1
ATOM 705 C C . ALA A 1 90 ? -8.373 4.473 -3.310 1.00 93.31 90 ALA A C 1
ATOM 707 O O . ALA A 1 90 ? -7.589 5.409 -3.467 1.00 93.31 90 ALA A O 1
ATOM 708 N N . ASP A 1 91 ? -8.917 4.197 -2.127 1.00 93.88 91 ASP A N 1
ATOM 709 C CA . ASP A 1 91 ? -8.575 4.937 -0.910 1.00 93.88 91 ASP A CA 1
ATOM 710 C C . ASP A 1 91 ? -7.239 4.509 -0.292 1.00 93.88 91 ASP A C 1
ATOM 712 O O . ASP A 1 91 ? -6.601 5.283 0.419 1.00 93.88 91 ASP A O 1
ATOM 716 N N . ILE A 1 92 ? -6.841 3.257 -0.519 1.00 94.31 92 ILE A N 1
ATOM 717 C CA . ILE A 1 92 ? -5.646 2.650 0.064 1.00 94.31 92 ILE A CA 1
ATOM 718 C C . ILE A 1 92 ? -5.166 1.479 -0.803 1.00 94.31 92 ILE A C 1
ATOM 720 O O . ILE A 1 92 ? -5.965 0.693 -1.334 1.00 94.31 92 ILE A O 1
ATOM 724 N N . ILE A 1 93 ? -3.849 1.349 -0.939 1.00 94.44 93 ILE A N 1
ATOM 725 C CA . ILE A 1 93 ? -3.197 0.225 -1.619 1.00 94.44 93 ILE A CA 1
ATOM 726 C C . ILE A 1 93 ? -2.845 -0.829 -0.568 1.00 94.44 93 ILE A C 1
ATOM 728 O O . ILE A 1 93 ? -2.161 -0.521 0.407 1.00 94.44 93 ILE A O 1
ATOM 732 N N . ALA A 1 94 ? -3.289 -2.075 -0.758 1.00 94.25 94 ALA A N 1
ATOM 733 C CA . ALA A 1 94 ? -2.808 -3.173 0.068 1.00 94.25 94 ALA A CA 1
ATOM 734 C C . ALA A 1 94 ? -1.541 -3.770 -0.551 1.00 94.25 94 ALA A C 1
ATOM 736 O O . ALA A 1 94 ? -1.427 -3.955 -1.761 1.00 94.25 94 ALA A O 1
ATOM 737 N N . THR A 1 95 ? -0.573 -4.080 0.294 1.00 93.31 95 THR A N 1
ATOM 738 C CA . THR A 1 95 ? 0.681 -4.706 -0.116 1.00 93.31 95 THR A CA 1
ATOM 739 C C . THR A 1 95 ? 0.899 -5.990 0.664 1.00 93.31 95 THR A C 1
ATOM 741 O O . THR A 1 95 ? 0.577 -6.098 1.842 1.00 93.31 95 THR A O 1
ATOM 744 N N . GLU A 1 96 ? 1.486 -6.975 0.025 1.00 89.88 96 GLU A N 1
ATOM 745 C CA . GLU A 1 96 ? 1.969 -8.229 0.598 1.00 89.88 96 GLU A CA 1
ATOM 746 C C . GLU A 1 96 ? 3.495 -8.282 0.617 1.00 89.88 96 GLU A C 1
ATOM 748 O O . GLU A 1 96 ? 4.095 -8.943 1.460 1.00 89.88 96 GLU A O 1
ATOM 753 N N . CYS A 1 97 ? 4.122 -7.608 -0.346 1.00 90.50 97 CYS A N 1
ATOM 754 C CA . CYS A 1 97 ? 5.551 -7.669 -0.572 1.00 90.50 97 CYS A CA 1
ATOM 755 C C . CYS A 1 97 ? 6.237 -6.516 0.174 1.00 90.50 97 CYS A C 1
ATOM 757 O O . CYS A 1 97 ? 5.948 -5.354 -0.133 1.00 90.50 97 CYS A O 1
ATOM 759 N N . PRO A 1 98 ? 7.192 -6.794 1.084 1.00 92.19 98 PRO A N 1
ATOM 760 C CA . PRO A 1 98 ? 7.865 -5.738 1.836 1.00 92.19 98 PRO A CA 1
ATOM 761 C C . PRO A 1 98 ? 8.595 -4.723 0.964 1.00 92.19 98 PRO A C 1
ATOM 763 O O . PRO A 1 98 ? 8.602 -3.530 1.253 1.00 92.19 98 PRO A O 1
ATOM 766 N N . LEU A 1 99 ? 9.156 -5.190 -0.152 1.00 93.00 99 LEU A N 1
ATOM 767 C CA . LEU A 1 99 ? 9.833 -4.325 -1.107 1.00 93.00 99 LEU A CA 1
ATOM 768 C C . LEU A 1 99 ? 8.845 -3.437 -1.879 1.00 93.00 99 LEU A C 1
ATOM 770 O O . LEU A 1 99 ? 9.152 -2.278 -2.145 1.00 93.00 99 LEU A O 1
ATOM 774 N N . CYS A 1 100 ? 7.650 -3.949 -2.198 1.00 92.94 100 CYS A N 1
ATOM 775 C CA . CYS A 1 100 ? 6.584 -3.127 -2.777 1.00 92.94 100 CYS A CA 1
ATOM 776 C C . CYS A 1 100 ? 6.118 -2.063 -1.790 1.00 92.94 100 CYS A C 1
ATOM 778 O O . CYS A 1 100 ? 5.993 -0.911 -2.187 1.00 92.94 100 CYS A O 1
ATOM 780 N N . HIS A 1 101 ? 5.910 -2.440 -0.526 1.00 95.00 101 HIS A N 1
ATOM 781 C CA . HIS A 1 101 ? 5.501 -1.512 0.522 1.00 95.00 101 HIS A CA 1
ATOM 782 C C . HIS A 1 101 ? 6.522 -0.380 0.678 1.00 95.00 101 HIS A C 1
ATOM 784 O O . HIS A 1 101 ? 6.187 0.778 0.450 1.00 95.00 101 HIS A O 1
ATOM 790 N N . ALA A 1 102 ? 7.791 -0.716 0.931 1.00 94.31 102 ALA A N 1
ATOM 791 C CA . ALA A 1 102 ? 8.851 0.275 1.097 1.00 94.31 102 ALA A CA 1
ATOM 792 C C . ALA A 1 102 ? 8.999 1.189 -0.132 1.00 94.31 102 ALA A C 1
ATOM 794 O O . ALA A 1 102 ? 9.062 2.408 0.005 1.00 94.31 102 ALA A O 1
ATOM 795 N N . SER A 1 103 ? 9.005 0.615 -1.340 1.00 94.31 103 SER A N 1
ATOM 796 C CA . SER A 1 103 ? 9.143 1.385 -2.579 1.00 94.31 103 SER A CA 1
ATOM 797 C C . SER A 1 103 ? 7.959 2.331 -2.801 1.00 94.31 103 SER A C 1
ATOM 799 O O . SER A 1 103 ? 8.177 3.512 -3.075 1.00 94.31 103 SER A O 1
ATOM 801 N N . LEU A 1 104 ? 6.723 1.848 -2.626 1.00 95.06 104 LEU A N 1
ATOM 802 C CA . LEU A 1 104 ? 5.518 2.669 -2.747 1.00 95.06 104 LEU A CA 1
ATOM 803 C C . LEU A 1 104 ? 5.549 3.833 -1.765 1.00 95.06 104 LEU A C 1
ATOM 805 O O . LEU A 1 104 ? 5.321 4.965 -2.176 1.00 95.06 104 LEU A O 1
ATOM 809 N N . GLU A 1 105 ? 5.864 3.584 -0.496 1.00 94.81 105 GLU A N 1
ATOM 810 C CA . GLU A 1 105 ? 5.848 4.644 0.506 1.00 94.81 105 GLU A CA 1
ATOM 811 C C . GLU A 1 105 ? 6.961 5.679 0.296 1.00 94.81 105 GLU A C 1
ATOM 813 O O . GLU A 1 105 ? 6.695 6.886 0.324 1.00 94.81 105 GLU A O 1
ATOM 818 N N . MET A 1 106 ? 8.194 5.229 0.037 1.00 95.00 106 MET A N 1
ATOM 819 C CA . MET A 1 106 ? 9.343 6.115 -0.173 1.00 95.00 106 MET A CA 1
ATOM 820 C C . MET A 1 106 ? 9.160 6.993 -1.414 1.00 95.00 106 MET A C 1
ATOM 822 O O . MET A 1 106 ? 9.300 8.218 -1.338 1.00 95.00 106 MET A O 1
ATOM 826 N N . TYR A 1 107 ? 8.820 6.391 -2.558 1.00 96.75 107 TYR A N 1
ATOM 827 C CA . TYR A 1 107 ? 8.651 7.155 -3.793 1.00 96.75 107 TYR A CA 1
ATOM 828 C C . TYR A 1 107 ? 7.357 7.957 -3.802 1.00 96.75 107 TYR A C 1
ATOM 830 O O . TYR A 1 107 ? 7.375 9.059 -4.338 1.00 96.75 107 TYR A O 1
ATOM 838 N N . ARG A 1 108 ? 6.276 7.513 -3.143 1.00 96.31 108 ARG A N 1
ATOM 839 C CA . ARG A 1 108 ? 5.108 8.376 -2.896 1.00 96.31 108 ARG A CA 1
ATOM 840 C C . ARG A 1 108 ? 5.535 9.660 -2.199 1.00 96.31 108 ARG A C 1
ATOM 842 O O . ARG A 1 108 ? 5.219 10.740 -2.686 1.00 96.31 108 ARG A O 1
ATOM 849 N N . HIS A 1 109 ? 6.270 9.557 -1.088 1.00 95.75 109 HIS A N 1
ATOM 850 C CA . HIS A 1 109 ? 6.728 10.736 -0.352 1.00 95.75 109 HIS A CA 1
ATOM 851 C C . HIS A 1 109 ? 7.584 11.656 -1.237 1.00 95.75 109 HIS A C 1
ATOM 853 O O . HIS A 1 109 ? 7.343 12.861 -1.296 1.00 95.75 109 HIS A O 1
ATOM 859 N N . ARG A 1 110 ? 8.523 11.087 -2.002 1.00 95.75 110 ARG A N 1
ATOM 860 C CA . ARG A 1 110 ? 9.353 11.837 -2.959 1.00 95.75 110 ARG A CA 1
ATOM 861 C C . ARG A 1 110 ? 8.526 12.540 -4.042 1.00 95.75 110 ARG A C 1
ATOM 863 O O . ARG A 1 110 ? 8.761 13.714 -4.319 1.00 95.75 110 ARG A O 1
ATOM 870 N N . LEU A 1 111 ? 7.562 11.845 -4.643 1.00 97.62 111 LEU A N 1
ATOM 871 C CA . LEU A 1 111 ? 6.677 12.378 -5.682 1.00 97.62 111 LEU A CA 1
ATOM 872 C C . LEU A 1 111 ? 5.799 13.511 -5.136 1.00 97.62 111 LEU A C 1
ATOM 874 O O . LEU A 1 111 ? 5.632 14.531 -5.805 1.00 97.62 111 LEU A O 1
ATOM 878 N N . MET A 1 112 ? 5.310 13.377 -3.900 1.00 96.62 112 MET A N 1
ATOM 879 C CA . MET A 1 112 ? 4.580 14.443 -3.210 1.00 96.62 112 MET A CA 1
ATOM 880 C C . MET A 1 112 ? 5.457 15.682 -2.993 1.00 96.62 112 MET A C 1
ATOM 882 O O . MET A 1 112 ? 5.012 16.791 -3.279 1.00 96.62 112 MET A O 1
ATOM 886 N N . LEU A 1 113 ? 6.714 15.517 -2.561 1.00 96.38 113 LEU A N 1
ATOM 887 C CA . LEU A 1 113 ? 7.663 16.634 -2.423 1.00 96.38 113 LEU A CA 1
ATOM 888 C C . LEU A 1 113 ? 7.958 17.328 -3.761 1.00 96.38 113 LEU A C 1
ATOM 890 O O . LEU A 1 113 ? 8.185 18.535 -3.792 1.00 96.38 113 LEU A O 1
ATOM 894 N N . LYS A 1 114 ? 7.930 16.580 -4.869 1.00 97.44 114 LYS A N 1
ATOM 895 C CA . LYS A 1 114 ? 8.069 17.110 -6.235 1.00 97.44 114 LYS A CA 1
ATOM 896 C C . LYS A 1 114 ? 6.793 17.777 -6.768 1.00 97.44 114 LYS A C 1
ATOM 898 O O . LYS A 1 114 ? 6.821 18.314 -7.871 1.00 97.44 114 LYS A O 1
ATOM 903 N N . GLY A 1 115 ? 5.685 17.741 -6.024 1.00 97.56 115 GLY A N 1
ATOM 904 C CA . GLY A 1 115 ? 4.404 18.305 -6.452 1.00 97.56 115 GLY A CA 1
ATOM 905 C C . GLY A 1 115 ? 3.729 17.519 -7.577 1.00 97.56 115 GLY A C 1
ATOM 906 O O . GLY A 1 115 ? 2.931 18.085 -8.323 1.00 97.56 115 GLY A O 1
ATOM 907 N N . VAL A 1 116 ? 4.050 16.230 -7.732 1.00 98.12 116 VAL A N 1
ATOM 908 C CA . VAL A 1 116 ? 3.390 15.377 -8.727 1.00 98.12 116 VAL A CA 1
ATOM 909 C C . VAL A 1 116 ? 1.933 15.155 -8.295 1.00 98.12 116 VAL A C 1
ATOM 911 O O . VAL A 1 116 ? 1.701 14.770 -7.148 1.00 98.12 116 VAL A O 1
ATOM 914 N N . PRO A 1 117 ? 0.937 15.397 -9.165 1.00 97.12 117 PRO A N 1
ATOM 915 C CA . PRO A 1 117 ? -0.469 15.212 -8.820 1.00 97.12 117 PRO A CA 1
ATOM 916 C C . PRO A 1 117 ? -0.858 13.729 -8.768 1.00 97.12 117 PRO A C 1
ATOM 918 O O . PRO A 1 117 ? -0.205 12.874 -9.369 1.00 97.12 117 PRO A O 1
ATOM 921 N N . ASP A 1 118 ? -1.963 13.445 -8.076 1.00 96.12 118 ASP A N 1
ATOM 922 C CA . ASP A 1 118 ? -2.625 12.131 -8.042 1.00 96.12 118 ASP A CA 1
ATOM 923 C C . ASP A 1 118 ? -1.773 10.972 -7.500 1.00 96.12 118 ASP A C 1
ATOM 925 O O . ASP A 1 118 ? -2.036 9.806 -7.779 1.00 96.12 118 ASP A O 1
ATOM 929 N N . VAL A 1 119 ? -0.774 11.286 -6.672 1.00 96.56 119 VAL A N 1
ATOM 930 C CA . VAL A 1 119 ? 0.097 10.294 -6.012 1.00 96.56 119 VAL A CA 1
ATOM 931 C C . VAL A 1 119 ? -0.213 10.096 -4.526 1.00 96.56 119 VAL A C 1
ATOM 933 O O . VAL A 1 119 ? 0.411 9.277 -3.857 1.00 96.56 119 VAL A O 1
ATOM 936 N N . ASP A 1 120 ? -1.186 10.831 -3.987 1.00 94.25 120 ASP A N 1
ATOM 937 C CA . ASP A 1 120 ? -1.549 10.775 -2.572 1.00 94.25 120 ASP A CA 1
ATOM 938 C C . ASP A 1 120 ? -2.553 9.645 -2.282 1.00 94.25 120 ASP A C 1
ATOM 940 O O . ASP A 1 120 ? -3.745 9.873 -2.059 1.00 94.25 120 ASP A O 1
ATOM 944 N N . VAL A 1 121 ? -2.056 8.406 -2.343 1.00 93.88 121 VAL A N 1
ATOM 945 C CA . VAL A 1 121 ? -2.777 7.192 -1.930 1.00 93.88 121 VAL A CA 1
ATOM 946 C C . VAL A 1 121 ? -1.883 6.405 -0.963 1.00 93.88 121 VAL A C 1
ATOM 948 O O . VAL A 1 121 ? -0.813 5.956 -1.379 1.00 93.88 121 VAL A O 1
ATOM 951 N N . PRO A 1 122 ? -2.250 6.258 0.323 1.00 94.19 122 PRO A N 1
ATOM 952 C CA . PRO A 1 122 ? -1.426 5.541 1.292 1.00 94.19 122 PRO A CA 1
ATOM 953 C C . PRO A 1 122 ? -1.388 4.035 1.007 1.00 94.19 122 PRO A C 1
ATOM 955 O O . PRO A 1 122 ? -2.264 3.483 0.330 1.00 94.19 122 PRO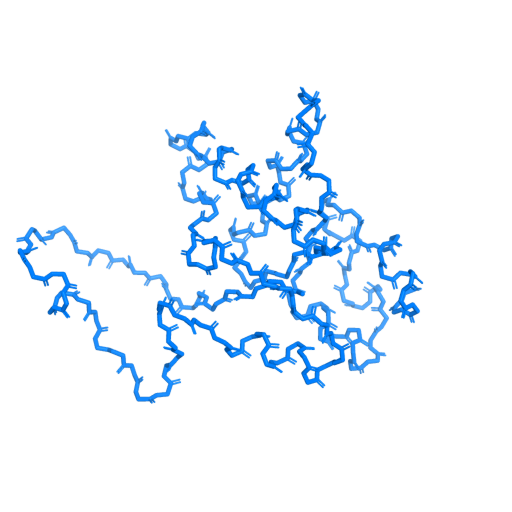 A O 1
ATOM 958 N N . ALA A 1 123 ? -0.384 3.365 1.571 1.00 93.38 123 ALA A N 1
ATOM 959 C CA . ALA A 1 123 ? -0.251 1.915 1.519 1.00 93.38 123 ALA A CA 1
ATOM 960 C C . ALA A 1 123 ? -0.359 1.300 2.923 1.00 93.38 123 ALA A C 1
ATOM 962 O O . ALA A 1 123 ? 0.060 1.882 3.921 1.00 93.38 123 ALA A O 1
ATOM 963 N N . ALA A 1 124 ? -0.908 0.092 3.004 1.00 94.88 124 ALA A N 1
ATOM 964 C CA . ALA A 1 124 ? -0.874 -0.739 4.204 1.00 94.88 124 ALA A CA 1
ATOM 965 C C . ALA A 1 124 ? -0.629 -2.191 3.815 1.00 94.88 124 ALA A C 1
ATOM 967 O O . ALA A 1 124 ? -1.006 -2.624 2.726 1.00 94.88 124 ALA A O 1
ATOM 968 N N . TYR A 1 125 ? -0.037 -2.980 4.705 1.00 95.56 125 TYR A N 1
ATOM 969 C CA . TYR A 1 125 ? 0.005 -4.412 4.467 1.00 95.56 125 TYR A CA 1
ATOM 970 C C . TYR A 1 125 ? -1.402 -4.999 4.517 1.00 95.56 125 TYR A C 1
ATOM 972 O O . TYR A 1 125 ? -2.206 -4.662 5.387 1.00 95.56 125 TYR A O 1
ATOM 980 N N . PHE A 1 126 ? -1.692 -5.945 3.630 1.00 94.44 126 PHE A N 1
ATOM 981 C CA . PHE A 1 126 ? -2.989 -6.620 3.633 1.00 94.44 126 PHE A CA 1
ATOM 982 C C . PHE A 1 126 ? -3.254 -7.343 4.958 1.00 94.44 126 PHE A C 1
ATOM 984 O O . PHE A 1 126 ? -4.387 -7.386 5.418 1.00 94.44 126 PHE A O 1
ATOM 991 N N . THR A 1 127 ? -2.206 -7.842 5.617 1.00 95.38 127 THR A N 1
ATOM 992 C CA . THR A 1 127 ? -2.292 -8.454 6.946 1.00 95.38 127 THR A CA 1
ATOM 993 C C . THR A 1 127 ? -2.661 -7.453 8.037 1.00 95.38 127 THR A C 1
ATOM 995 O O . THR A 1 127 ? -3.387 -7.822 8.955 1.00 95.38 127 THR A O 1
ATOM 998 N N . GLN A 1 128 ? -2.226 -6.191 7.938 1.00 95.69 128 GLN A N 1
ATOM 999 C CA . GLN A 1 128 ? -2.645 -5.142 8.875 1.00 95.69 128 GLN A CA 1
ATOM 1000 C C . GLN A 1 128 ? -4.148 -4.891 8.745 1.00 95.69 128 GLN A C 1
ATOM 1002 O O . GLN A 1 128 ? -4.856 -4.823 9.745 1.00 95.69 128 GLN A O 1
ATOM 1007 N N . LEU A 1 129 ? -4.643 -4.829 7.508 1.00 94.38 129 LEU A N 1
ATOM 1008 C CA . LEU A 1 129 ? -6.061 -4.627 7.213 1.00 94.38 129 LEU A CA 1
ATOM 1009 C C . LEU A 1 129 ? -6.918 -5.825 7.625 1.00 94.38 129 LEU A C 1
ATOM 1011 O O . LEU A 1 129 ? -7.981 -5.643 8.209 1.00 94.38 129 LEU A O 1
ATOM 1015 N N . LEU A 1 130 ? -6.430 -7.046 7.397 1.00 94.94 130 LEU A N 1
ATOM 1016 C CA . LEU A 1 130 ? -7.061 -8.253 7.930 1.00 94.94 130 LEU A CA 1
ATOM 1017 C C . LEU A 1 130 ? -7.084 -8.242 9.456 1.00 94.94 130 LEU A C 1
ATOM 1019 O O . LEU A 1 130 ? -8.086 -8.622 10.047 1.00 94.94 130 LEU A O 1
ATOM 1023 N N . GLY A 1 131 ? -6.017 -7.775 10.104 1.00 95.50 131 GLY A N 1
ATOM 1024 C CA . GLY A 1 131 ? -5.993 -7.604 11.551 1.00 95.50 131 GLY A CA 1
ATOM 1025 C C . GLY A 1 131 ? -7.118 -6.687 12.037 1.00 95.50 131 GLY A C 1
ATOM 1026 O O . GLY A 1 131 ? -7.833 -7.071 12.961 1.00 95.50 131 GLY A O 1
ATOM 1027 N N . LEU A 1 132 ? -7.335 -5.541 11.378 1.00 94.38 132 LEU A N 1
ATOM 1028 C CA . LEU A 1 132 ? -8.467 -4.654 11.685 1.00 94.38 132 LEU A CA 1
ATOM 1029 C C . LEU A 1 132 ? -9.812 -5.367 11.508 1.00 94.38 132 LEU A C 1
ATOM 1031 O O . LEU A 1 132 ? -10.655 -5.319 12.399 1.00 94.38 132 LEU A O 1
ATOM 1035 N N . ALA A 1 133 ? -9.998 -6.071 10.387 1.00 92.31 133 ALA A N 1
ATOM 1036 C CA . ALA A 1 133 ? -11.229 -6.811 10.106 1.00 92.31 133 ALA A CA 1
ATOM 1037 C C . ALA A 1 133 ? -11.494 -7.937 11.124 1.00 92.31 133 ALA A C 1
ATOM 1039 O O . ALA A 1 133 ? -12.640 -8.254 11.427 1.00 92.31 133 ALA A O 1
ATOM 1040 N N . LEU A 1 134 ? -10.434 -8.507 11.700 1.00 94.06 134 LEU A N 1
ATOM 1041 C CA . LEU A 1 134 ? -10.488 -9.498 12.777 1.00 94.06 134 LEU A CA 1
ATOM 1042 C C . LEU A 1 134 ? -10.623 -8.868 14.178 1.00 94.06 134 LEU A C 1
ATOM 1044 O O . LEU A 1 134 ? -10.469 -9.567 15.181 1.00 94.06 134 LEU A O 1
ATOM 1048 N N . GLY A 1 135 ? -10.895 -7.564 14.266 1.00 93.69 135 GLY A N 1
ATOM 1049 C CA . GLY A 1 135 ? -11.146 -6.853 15.520 1.00 93.69 135 GLY A CA 1
ATOM 1050 C C . GLY A 1 135 ? -9.890 -6.427 16.283 1.00 93.69 135 GLY A C 1
ATOM 1051 O O . GLY A 1 135 ? -9.980 -6.128 17.474 1.00 93.69 135 GLY A O 1
ATOM 1052 N N . ARG A 1 136 ? -8.715 -6.408 15.642 1.00 96.62 136 ARG A N 1
ATOM 1053 C CA . ARG A 1 136 ? -7.488 -5.859 16.241 1.00 96.62 136 ARG A CA 1
ATOM 1054 C C . ARG A 1 136 ? -7.461 -4.346 16.118 1.00 96.62 136 ARG A C 1
ATOM 1056 O O . ARG A 1 136 ? -7.870 -3.777 15.111 1.00 96.62 136 ARG A O 1
ATOM 1063 N N . SER A 1 137 ? -6.926 -3.693 17.138 1.00 94.81 137 SER A N 1
ATOM 1064 C CA . SER A 1 137 ? -6.745 -2.244 17.148 1.00 94.81 137 SER A CA 1
ATOM 1065 C C . SER A 1 137 ? -5.640 -1.793 16.187 1.00 94.81 137 SER A C 1
ATOM 1067 O O . SER A 1 137 ? -4.683 -2.521 15.915 1.00 94.81 137 SER A O 1
ATOM 1069 N N . ALA A 1 138 ? -5.712 -0.538 15.733 1.00 93.69 138 ALA A N 1
ATOM 1070 C CA . ALA A 1 138 ? -4.702 0.067 14.860 1.00 93.69 138 ALA A CA 1
ATOM 1071 C C . ALA A 1 138 ? -3.271 0.050 15.443 1.00 93.69 138 ALA A C 1
ATOM 1073 O O . ALA A 1 138 ? -2.289 0.039 14.696 1.00 93.69 138 ALA A O 1
ATOM 1074 N N . SER A 1 139 ? -3.141 0.045 16.774 1.00 94.12 139 SER A N 1
ATOM 1075 C CA . SER A 1 139 ? -1.860 -0.081 17.476 1.00 94.12 139 SER A CA 1
ATOM 1076 C C . SER A 1 139 ? -1.337 -1.518 17.504 1.00 94.12 139 SER A C 1
ATOM 1078 O O . SER A 1 139 ? -0.129 -1.709 17.369 1.00 94.12 139 SER A O 1
ATOM 1080 N N . GLU A 1 140 ? -2.206 -2.523 17.654 1.00 96.56 140 GLU A N 1
ATOM 1081 C CA . GLU A 1 140 ? -1.822 -3.941 17.576 1.00 96.56 140 GLU A CA 1
ATOM 1082 C C . GLU A 1 140 ? -1.302 -4.297 16.182 1.00 96.56 140 GLU A C 1
ATOM 1084 O O . GLU A 1 140 ? -0.288 -4.982 16.066 1.00 96.56 140 GLU A O 1
ATOM 1089 N N . VAL A 1 141 ? -1.949 -3.783 15.131 1.00 96.12 141 VAL A N 1
ATOM 1090 C CA . VAL A 1 141 ? -1.532 -4.009 13.736 1.00 96.12 141 VAL A CA 1
ATOM 1091 C C . VAL A 1 141 ? -0.445 -3.045 13.253 1.00 96.12 141 VAL A C 1
ATOM 1093 O O . VAL A 1 141 ? -0.067 -3.084 12.086 1.00 96.12 141 VAL A O 1
ATOM 1096 N N . LYS A 1 142 ? 0.086 -2.185 14.130 1.00 95.69 142 LYS A N 1
ATOM 1097 C CA . LYS A 1 142 ? 1.243 -1.323 13.832 1.00 95.69 142 LYS A CA 1
ATOM 1098 C C . LYS A 1 142 ? 1.058 -0.386 12.630 1.00 95.69 142 LYS A C 1
ATOM 1100 O O . LYS A 1 142 ? 2.015 -0.078 11.936 1.00 95.69 142 LYS A O 1
ATOM 1105 N N . LEU A 1 143 ? -0.151 0.133 12.398 1.00 94.38 143 LEU A N 1
ATOM 1106 C CA . LEU A 1 143 ? -0.406 1.040 11.260 1.00 94.38 143 LEU A CA 1
ATOM 1107 C C . LEU A 1 143 ? 0.360 2.365 11.339 1.00 94.38 143 LEU A C 1
ATOM 1109 O O . LEU A 1 143 ? 0.563 3.009 10.319 1.00 94.38 143 LEU A O 1
ATOM 1113 N N . LYS A 1 144 ? 0.777 2.771 12.543 1.00 92.25 144 LYS A N 1
ATOM 1114 C CA . LYS A 1 144 ? 1.594 3.974 12.763 1.00 92.25 144 LYS A CA 1
ATOM 1115 C C . LYS A 1 144 ? 3.067 3.791 12.393 1.00 92.25 144 LYS A C 1
ATOM 1117 O O . LYS A 1 144 ? 3.791 4.779 12.377 1.00 92.25 144 LYS A O 1
ATOM 1122 N N . ASP A 1 145 ? 3.495 2.555 12.141 1.00 93.38 145 ASP A N 1
ATOM 1123 C CA . ASP A 1 145 ? 4.874 2.246 11.757 1.00 93.38 145 ASP A CA 1
ATOM 1124 C C . ASP A 1 145 ? 5.062 2.338 10.228 1.00 93.38 145 ASP A C 1
ATOM 1126 O O . ASP A 1 145 ? 6.192 2.300 9.744 1.00 93.38 145 ASP A O 1
ATOM 1130 N N . ASN A 1 146 ? 3.965 2.484 9.472 1.00 93.88 146 ASN A N 1
ATOM 1131 C CA . ASN A 1 146 ? 3.991 2.791 8.044 1.00 93.88 146 ASN A CA 1
ATOM 1132 C C . ASN A 1 146 ? 4.482 4.239 7.840 1.00 93.88 146 ASN A C 1
ATOM 1134 O O . ASN A 1 146 ? 4.206 5.125 8.654 1.00 93.88 146 ASN A O 1
ATOM 1138 N N . LEU A 1 147 ? 5.207 4.502 6.751 1.00 93.62 147 LEU A N 1
ATOM 1139 C CA . LEU A 1 147 ? 5.724 5.840 6.439 1.00 93.62 147 LEU A CA 1
ATOM 1140 C C . LEU A 1 147 ? 4.603 6.798 6.000 1.00 93.62 147 LEU A C 1
ATOM 1142 O O . LEU A 1 147 ? 4.650 7.996 6.283 1.00 93.62 147 LEU A O 1
ATOM 1146 N N . SER A 1 148 ? 3.598 6.288 5.294 1.00 89.25 148 SER A N 1
ATOM 1147 C CA . SER A 1 148 ? 2.335 6.977 5.044 1.00 89.25 148 SER A CA 1
ATOM 1148 C C . SER A 1 148 ? 1.373 6.732 6.205 1.00 89.25 148 SER A C 1
ATOM 1150 O O . SER A 1 148 ? 1.365 5.648 6.771 1.00 89.25 148 SER A O 1
ATOM 1152 N N . ASP A 1 149 ? 0.553 7.727 6.564 1.00 91.38 149 ASP A N 1
ATOM 1153 C CA . ASP A 1 149 ? -0.477 7.557 7.596 1.00 91.38 149 ASP A CA 1
ATOM 1154 C C . ASP A 1 149 ? -1.799 7.078 6.961 1.00 91.38 149 ASP A C 1
ATOM 1156 O O . ASP A 1 149 ? -2.498 7.883 6.334 1.00 91.38 149 ASP A O 1
ATOM 1160 N N . PRO A 1 150 ? -2.180 5.789 7.095 1.00 91.62 150 PRO A N 1
ATOM 1161 C CA . PRO A 1 150 ? -3.450 5.284 6.582 1.00 91.62 150 PRO A CA 1
ATOM 1162 C C . PRO A 1 150 ? -4.633 5.573 7.521 1.00 91.62 150 PRO A C 1
ATOM 1164 O O . PRO A 1 150 ? -5.782 5.342 7.136 1.00 91.62 150 PRO A O 1
ATOM 1167 N N . LEU A 1 151 ? -4.414 6.062 8.749 1.00 93.19 151 LEU A N 1
ATOM 1168 C CA . LEU A 1 151 ? -5.486 6.232 9.738 1.00 93.19 151 LEU A CA 1
ATOM 1169 C C . LEU A 1 151 ? -6.582 7.216 9.308 1.00 93.19 151 LEU A C 1
ATOM 1171 O O . LEU A 1 151 ? -7.749 6.901 9.545 1.00 93.19 151 LEU A O 1
ATOM 1175 N N . PRO A 1 152 ? -6.294 8.369 8.666 1.00 93.06 152 PRO A N 1
ATOM 1176 C CA . PRO A 1 152 ? -7.342 9.267 8.185 1.00 93.06 152 PRO A CA 1
ATOM 1177 C C . PRO A 1 152 ? -8.281 8.581 7.192 1.00 93.06 152 PRO A C 1
ATOM 1179 O O . PRO A 1 152 ? -9.481 8.845 7.184 1.00 93.06 152 PRO A O 1
ATOM 1182 N N . VAL A 1 153 ? -7.752 7.666 6.377 1.00 90.81 153 VAL A N 1
ATOM 1183 C CA . VAL A 1 153 ? -8.548 6.863 5.450 1.00 90.81 153 VAL A CA 1
ATOM 1184 C C . VAL A 1 153 ? -9.402 5.856 6.210 1.00 90.81 153 VAL A C 1
ATOM 1186 O O . VAL A 1 153 ? -10.613 5.820 6.018 1.00 90.81 153 VAL A O 1
ATOM 1189 N N . LEU A 1 154 ? -8.793 5.081 7.103 1.00 89.25 154 LEU A N 1
ATOM 1190 C CA . LEU A 1 154 ? -9.468 4.004 7.832 1.00 89.25 154 LEU A CA 1
ATOM 1191 C C . LEU A 1 154 ? -10.558 4.518 8.787 1.00 89.25 154 LEU A C 1
ATOM 1193 O O . LEU A 1 154 ? -11.609 3.891 8.916 1.00 89.25 154 LEU A O 1
ATOM 1197 N N . LYS A 1 155 ? -10.362 5.700 9.383 1.00 90.69 155 LYS A N 1
ATOM 1198 C CA . LYS A 1 155 ? -11.355 6.385 10.226 1.00 90.69 155 LYS A CA 1
ATOM 1199 C C . LYS A 1 155 ? -12.641 6.730 9.482 1.00 90.69 155 LYS A C 1
ATOM 1201 O O . LYS A 1 155 ? -13.716 6.637 10.067 1.00 90.69 155 LYS A O 1
ATOM 1206 N N . ARG A 1 156 ? -12.561 7.079 8.189 1.00 89.69 156 ARG A N 1
ATOM 1207 C CA . ARG A 1 156 ? -13.755 7.340 7.354 1.00 89.69 156 ARG A CA 1
ATOM 1208 C C . ARG A 1 156 ? -14.661 6.111 7.237 1.00 89.69 156 ARG A C 1
ATOM 1210 O O . ARG A 1 156 ? -15.856 6.265 7.017 1.00 89.69 156 ARG A O 1
ATOM 1217 N N . TYR A 1 157 ? -14.093 4.922 7.429 1.00 84.75 157 TYR A N 1
ATOM 1218 C CA . TYR A 1 157 ? -14.778 3.634 7.369 1.00 84.75 157 TYR A CA 1
ATOM 1219 C C . TYR A 1 157 ? -15.053 3.018 8.752 1.00 84.75 157 TYR A C 1
ATOM 1221 O O . TYR A 1 157 ? -15.521 1.887 8.827 1.00 84.75 157 TYR A O 1
ATOM 1229 N N . GLY A 1 158 ? -14.766 3.731 9.849 1.00 84.94 158 GLY A N 1
ATOM 1230 C CA . GLY A 1 158 ? -14.977 3.227 11.212 1.00 84.94 158 GLY A CA 1
ATOM 1231 C C . GLY A 1 158 ? -14.048 2.076 11.620 1.00 84.94 158 GLY A C 1
ATOM 1232 O O . GLY A 1 158 ? -14.364 1.348 12.556 1.00 84.94 158 GLY A O 1
ATOM 1233 N N . LEU A 1 159 ? -12.920 1.896 10.922 1.00 80.31 159 LEU A N 1
ATOM 1234 C CA . LEU A 1 159 ? -11.954 0.816 11.174 1.00 80.31 159 LEU A CA 1
ATOM 1235 C C . LEU A 1 159 ? -10.831 1.207 12.153 1.00 80.31 159 LEU A C 1
ATOM 1237 O O . LEU A 1 159 ? -10.046 0.348 12.552 1.00 80.31 159 LEU A O 1
ATOM 1241 N N . ALA A 1 160 ? -10.712 2.491 12.504 1.00 72.12 160 ALA A N 1
ATOM 1242 C CA . ALA A 1 160 ? -9.672 3.039 13.379 1.00 72.12 160 ALA A CA 1
ATOM 1243 C C . ALA A 1 160 ? -10.143 4.297 14.119 1.00 72.12 160 ALA A C 1
ATOM 1245 O O . ALA A 1 160 ? -11.171 4.875 13.701 1.00 72.12 160 ALA A O 1
#

Sequence (160 aa):
LYTRPHFYARTYSHSGGQDLDKDRPMRRATADDDEHPFFQNKLLEAAGATSVEFEPMHTQCCGGPHSLSDEAVSEKFVMMILQNAKKNGADIIATECPLCHASLEMYRHRLMLKGVPDVDVPAAYFTQLLGLALGRSASEVKLKDNLSDPLPVLKRYGLA

Foldseek 3Di:
DADDDDPDDDDDDPDDDPCPPVPPPDADPPHADLCDGCVLVVVVVVLVDHDFDQPPCNNPDCCLVCCPPPVPVNLVSLLVRQQSCQVRPNQEHEDADPSSQVSNLVSLVVCVVVVPPRSPHYYDHSVLSSCLSVVHDNVVSVQVVRSDRSVVVCVVVVSD

Secondary structure (DSSP, 8-state):
-----------------S-TTTSSPPPPTTPPPSSS--HHHHHHHHTT--PPP-TTSTT----GGGTTT-HHHHHHHHHHHHHHHHHTT-S-EEE--HHHHHHHHHHHHHHHHTT-TT----EEEHHHHHHHHTT--TTTTTGGGSSS--HHHHHHTT--

pLDDT: mean 82.39, std 20.34, range [26.81, 98.12]

Radius of gyration: 16.56 Å; chains: 1; bounding box: 36×45×45 Å